Protein AF-A0A948RGG6-F1 (afdb_monomer)

Foldseek 3Di:
DDKDFQFDDDPNDTHTDDIDDDDDDPDAPPVVVVVVRVVVVVVVDDPPDDDDDDDDPSQVDPVNVVSVD

Mean predicted aligned error: 6.75 Å

Nearest PDB structures (foldseek):
  8ua5-assembly1_B-2  TM=2.646E-01  e=7.333E+00  Human alphaherpesvirus 1

Secondary structure (DSSP, 8-state):
-EEEEEEEEETTEEEEEEEEEEP--SS---HHHHHHHHHHHHHHSPTT--------GGG-SHHHHHHH-

Radius of gyration: 12.54 Å; Cα contacts (8 Å, |Δi|>4): 58; chains: 1; bounding box: 29×24×26 Å

Solvent-accessible surface area (backbone atoms only — not comparable to full-atom values): 4664 Å² total; per-residue (Å²): 107,43,84,47,74,47,56,48,81,50,96,99,38,75,46,78,77,48,71,50,79,39,82,71,55,99,66,77,81,57,63,67,60,57,50,53,53,50,56,54,50,58,73,72,51,65,89,89,64,89,78,85,89,86,74,63,82,92,53,71,47,72,69,51,52,63,70,74,108

Structure (mmCIF, N/CA/C/O backbone):
data_AF-A0A948RGG6-F1
#
_entry.id   AF-A0A948RGG6-F1
#
loop_
_atom_site.group_PDB
_atom_site.id
_atom_site.type_symbol
_atom_site.label_atom_id
_atom_site.label_alt_id
_atom_site.label_comp_id
_atom_site.label_asym_id
_atom_site.label_entity_id
_atom_site.label_seq_id
_atom_site.pdbx_PDB_ins_code
_atom_site.Cartn_x
_atom_site.Cartn_y
_atom_site.Cartn_z
_atom_site.occupancy
_atom_site.B_iso_or_equiv
_atom_site.auth_seq_id
_atom_site.auth_comp_id
_atom_site.auth_asym_id
_atom_site.auth_atom_id
_atom_site.pdb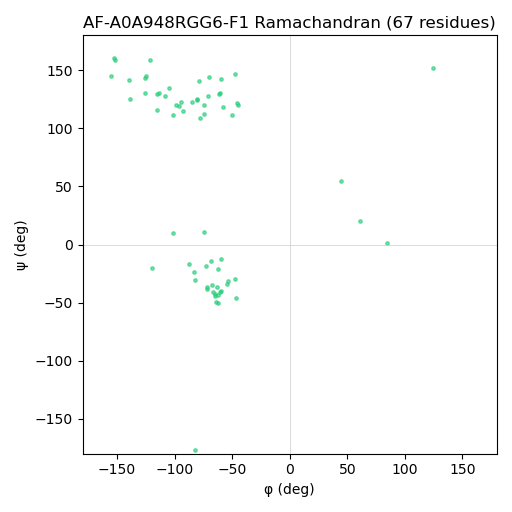x_PDB_model_num
ATOM 1 N N . HIS A 1 1 ? 16.820 12.456 -4.856 1.00 74.44 1 HIS A N 1
ATOM 2 C CA . HIS A 1 1 ? 16.067 11.297 -4.333 1.00 74.44 1 HIS A CA 1
ATOM 3 C C . HIS A 1 1 ? 14.603 11.709 -4.246 1.00 74.44 1 HIS A C 1
ATOM 5 O O . HIS A 1 1 ? 14.361 12.839 -3.851 1.00 74.44 1 HIS A O 1
ATOM 11 N N . GLN A 1 2 ? 13.665 10.860 -4.662 1.00 81.56 2 GLN A N 1
ATOM 12 C CA . GLN A 1 2 ? 12.219 11.089 -4.584 1.00 81.56 2 GLN A CA 1
ATOM 13 C C . GLN A 1 2 ? 11.652 10.243 -3.441 1.00 81.56 2 GLN A C 1
ATOM 15 O O . GLN A 1 2 ? 12.038 9.082 -3.287 1.00 81.56 2 GLN A O 1
ATOM 20 N N . LEU A 1 3 ? 10.789 10.835 -2.617 1.00 86.25 3 LEU A N 1
ATOM 21 C CA . LEU A 1 3 ? 10.083 10.115 -1.563 1.00 86.25 3 LEU A CA 1
ATOM 22 C C . LEU A 1 3 ? 8.893 9.383 -2.182 1.00 86.25 3 LEU A C 1
ATOM 24 O O . LEU A 1 3 ? 8.050 10.013 -2.815 1.00 86.25 3 LEU A O 1
ATOM 28 N N . LEU A 1 4 ? 8.829 8.070 -1.981 1.00 87.12 4 LEU A N 1
ATOM 29 C CA . LEU A 1 4 ? 7.668 7.252 -2.307 1.00 87.12 4 LEU A CA 1
ATOM 30 C C . LEU A 1 4 ? 7.007 6.824 -0.998 1.00 87.12 4 LEU A C 1
ATOM 32 O O . LEU A 1 4 ? 7.686 6.293 -0.119 1.00 87.12 4 LEU A O 1
ATOM 36 N N . MET A 1 5 ? 5.705 7.052 -0.860 1.00 90.81 5 MET A N 1
ATOM 37 C CA . MET A 1 5 ? 4.973 6.828 0.385 1.00 90.81 5 MET A CA 1
ATOM 38 C C . MET A 1 5 ? 3.602 6.217 0.108 1.00 90.81 5 MET A C 1
ATOM 40 O O . MET A 1 5 ? 2.932 6.603 -0.845 1.00 90.81 5 MET A O 1
ATOM 44 N N . VAL A 1 6 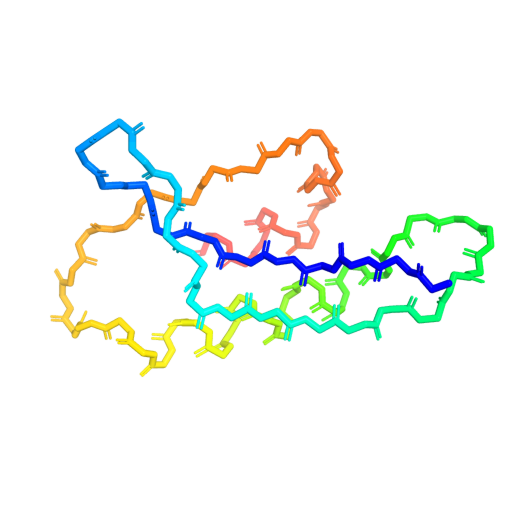? 3.185 5.294 0.974 1.00 90.75 6 VAL A N 1
ATOM 45 C CA . VAL A 1 6 ? 1.818 4.776 1.047 1.00 90.75 6 VAL A CA 1
ATOM 46 C C . VAL A 1 6 ? 1.218 5.215 2.376 1.00 90.75 6 VAL A C 1
ATOM 48 O O . VAL A 1 6 ? 1.818 5.028 3.441 1.00 90.75 6 VAL A O 1
ATOM 51 N N . SER A 1 7 ? 0.023 5.789 2.297 1.00 92.56 7 SER A N 1
ATOM 52 C CA . SER A 1 7 ? -0.695 6.337 3.442 1.00 92.56 7 SER A CA 1
ATOM 53 C C . SER A 1 7 ? -2.091 5.741 3.546 1.00 92.56 7 SER A C 1
ATOM 55 O O . SER A 1 7 ? -2.772 5.547 2.541 1.00 92.56 7 SER A O 1
ATOM 57 N N . LEU A 1 8 ? -2.541 5.508 4.775 1.00 90.94 8 LEU A N 1
ATOM 58 C CA . LEU A 1 8 ? -3.924 5.182 5.084 1.00 90.94 8 LEU A CA 1
ATOM 59 C C . LEU A 1 8 ? -4.754 6.469 5.125 1.00 90.94 8 LEU A C 1
ATOM 61 O O . LEU A 1 8 ? -4.446 7.390 5.886 1.00 90.94 8 LEU A O 1
ATOM 65 N N . ALA A 1 9 ? -5.835 6.523 4.353 1.00 91.62 9 ALA A N 1
ATOM 66 C CA . ALA A 1 9 ? -6.823 7.586 4.470 1.00 91.62 9 ALA A CA 1
ATOM 67 C C . ALA A 1 9 ? -7.724 7.323 5.689 1.00 91.62 9 ALA A C 1
ATOM 69 O O . ALA A 1 9 ? -8.547 6.409 5.681 1.00 91.62 9 ALA A O 1
ATOM 70 N N . TYR A 1 10 ? -7.584 8.125 6.746 1.00 90.88 10 TYR A N 1
ATOM 71 C CA . TYR A 1 10 ? -8.371 7.994 7.973 1.00 90.88 10 TYR A CA 1
ATOM 72 C C . TYR A 1 10 ? -8.804 9.359 8.511 1.00 90.88 10 TYR A C 1
ATOM 74 O O . TYR A 1 10 ? -7.977 10.234 8.750 1.00 90.88 10 TYR A O 1
ATOM 82 N N . ARG A 1 11 ? -10.115 9.554 8.722 1.00 92.31 11 ARG A N 1
ATOM 83 C CA . ARG A 1 11 ? -10.705 10.780 9.306 1.00 92.31 11 ARG A CA 1
ATOM 84 C C . ARG A 1 11 ? -10.131 12.089 8.727 1.00 92.31 11 ARG A C 1
ATOM 86 O O . ARG A 1 11 ? -9.666 12.952 9.468 1.00 92.31 11 ARG A O 1
ATOM 93 N N . ARG A 1 12 ? -10.177 12.241 7.396 1.00 91.44 12 ARG A N 1
ATOM 94 C CA . ARG A 1 12 ? -9.641 13.405 6.648 1.00 91.44 12 ARG A CA 1
ATOM 95 C C . ARG A 1 12 ? -8.127 13.625 6.799 1.00 91.44 12 ARG A C 1
ATOM 97 O O . ARG A 1 12 ? -7.641 14.725 6.557 1.00 91.44 12 ARG A O 1
ATOM 104 N N . ARG A 1 13 ? -7.377 12.599 7.200 1.00 93.12 13 ARG A N 1
ATOM 105 C CA . ARG A 1 13 ? -5.915 12.623 7.289 1.00 93.12 13 ARG A CA 1
ATOM 106 C C . ARG A 1 13 ? -5.329 11.482 6.470 1.00 93.12 13 ARG A C 1
ATOM 108 O O . ARG A 1 13 ? -5.900 10.396 6.423 1.00 93.12 13 ARG A O 1
ATOM 115 N N . ALA A 1 14 ? -4.182 11.735 5.8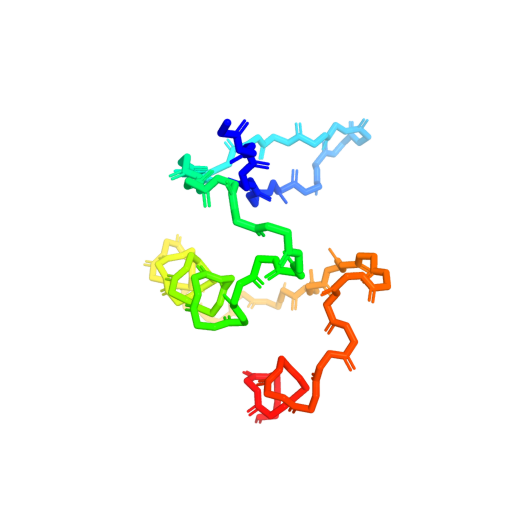56 1.00 92.75 14 ALA A N 1
ATOM 116 C CA . ALA A 1 14 ? -3.329 10.696 5.304 1.00 92.75 14 ALA A CA 1
ATOM 117 C C . ALA A 1 14 ? -2.307 10.318 6.381 1.00 92.75 14 ALA A C 1
ATOM 119 O O . ALA A 1 14 ? -1.516 11.163 6.799 1.00 92.75 14 ALA A O 1
ATOM 120 N N . ILE A 1 15 ? -2.367 9.082 6.874 1.00 93.69 15 ILE A N 1
ATOM 121 C CA . ILE A 1 15 ? -1.440 8.562 7.882 1.00 93.69 15 ILE A CA 1
ATOM 122 C C . ILE A 1 15 ? -0.413 7.692 7.155 1.00 93.69 15 ILE A C 1
ATOM 124 O O . ILE A 1 15 ? -0.796 6.634 6.654 1.00 93.69 15 ILE A O 1
ATOM 128 N N . PRO A 1 16 ? 0.862 8.101 7.072 1.00 93.81 16 PRO A N 1
ATOM 129 C CA . PRO A 1 16 ? 1.899 7.292 6.444 1.00 93.81 16 PRO A CA 1
ATOM 130 C C . PRO A 1 16 ? 2.059 5.954 7.162 1.00 93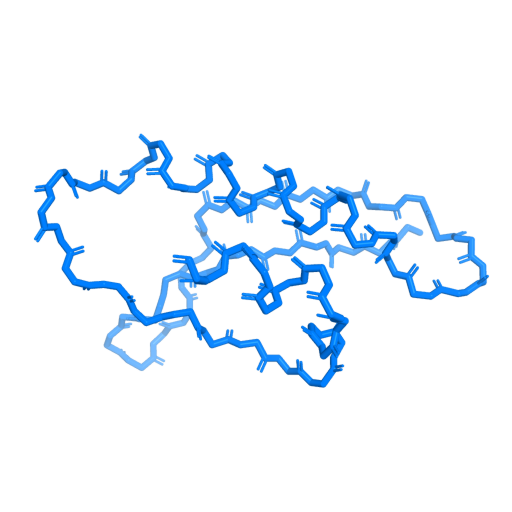.81 16 PRO A C 1
ATOM 132 O O . PRO A 1 16 ? 2.200 5.923 8.383 1.00 93.81 16 PRO A O 1
ATOM 135 N N . ILE A 1 17 ? 2.063 4.858 6.406 1.00 93.81 17 ILE A N 1
ATOM 136 C CA . ILE A 1 17 ? 2.256 3.502 6.951 1.00 93.81 17 ILE A CA 1
ATOM 137 C C . ILE A 1 17 ? 3.482 2.799 6.365 1.00 93.81 17 ILE A C 1
ATOM 139 O O . ILE A 1 17 ? 4.008 1.876 6.978 1.00 93.81 17 ILE A O 1
ATOM 143 N N . ALA A 1 18 ? 3.965 3.242 5.201 1.00 93.75 18 ALA A N 1
ATOM 144 C CA . ALA A 1 18 ? 5.217 2.780 4.614 1.00 93.75 18 ALA A CA 1
ATOM 145 C C . ALA A 1 18 ? 5.795 3.845 3.672 1.00 93.75 18 ALA A C 1
ATOM 147 O O . ALA A 1 18 ? 5.050 4.548 2.989 1.00 93.75 18 ALA A O 1
ATOM 148 N N . TRP A 1 19 ? 7.121 3.965 3.607 1.00 93.81 19 TRP A N 1
ATOM 149 C CA . TRP A 1 19 ? 7.802 4.867 2.676 1.00 93.81 19 TRP A CA 1
ATOM 150 C C . TRP A 1 19 ? 9.199 4.366 2.326 1.00 93.81 19 TRP A C 1
ATOM 152 O O . TRP A 1 19 ? 9.793 3.554 3.036 1.00 93.81 19 TRP A O 1
ATOM 162 N N . THR A 1 20 ? 9.739 4.862 1.220 1.00 89.44 20 THR A N 1
ATOM 163 C CA . THR A 1 20 ? 11.111 4.591 0.801 1.00 89.44 20 THR A CA 1
ATOM 164 C C . THR A 1 20 ? 11.672 5.739 -0.032 1.00 89.44 20 THR A C 1
ATOM 166 O O . THR A 1 20 ? 10.933 6.531 -0.621 1.00 89.44 20 THR A O 1
ATOM 169 N N . TRP A 1 21 ? 12.999 5.825 -0.092 1.00 87.00 21 TRP A N 1
ATOM 170 C CA . TRP A 1 21 ? 13.707 6.804 -0.907 1.00 87.00 21 TRP A CA 1
ATOM 171 C C . TRP A 1 21 ? 14.116 6.184 -2.237 1.00 87.00 21 TRP A C 1
ATOM 173 O O . TRP A 1 21 ? 14.917 5.250 -2.307 1.00 87.00 21 TRP A O 1
ATOM 183 N N . VAL A 1 22 ? 13.611 6.746 -3.326 1.00 81.19 22 VAL A N 1
ATOM 184 C CA . VAL A 1 22 ? 13.961 6.335 -4.681 1.00 81.19 22 VAL A CA 1
ATOM 185 C C . VAL A 1 22 ? 15.086 7.240 -5.186 1.00 81.19 22 VAL A C 1
ATOM 187 O O . VAL A 1 22 ? 14.959 8.465 -5.219 1.00 81.19 22 VAL A O 1
ATOM 190 N N . LYS A 1 23 ? 16.232 6.663 -5.577 1.00 74.25 23 LYS A N 1
ATOM 191 C CA . LYS A 1 23 ? 17.249 7.402 -6.345 1.00 74.25 23 LYS A CA 1
ATOM 192 C C . LYS A 1 23 ? 16.593 7.915 -7.627 1.00 74.25 23 LYS A C 1
ATOM 194 O O . LYS A 1 23 ? 16.092 7.119 -8.411 1.00 74.25 23 LYS A O 1
ATOM 199 N N . HIS A 1 24 ? 16.560 9.236 -7.782 1.00 59.62 24 HIS A N 1
ATOM 200 C CA . HIS A 1 24 ? 15.929 9.887 -8.923 1.00 59.62 24 HIS A CA 1
ATOM 201 C C . HIS A 1 24 ? 16.836 9.696 -10.140 1.00 59.62 24 HIS A C 1
ATOM 203 O O . HIS A 1 24 ? 17.949 10.219 -10.167 1.00 59.62 24 HIS A O 1
ATOM 209 N N . VAL A 1 25 ? 16.369 8.919 -11.109 1.00 58.03 25 VAL A N 1
ATOM 210 C CA . VAL A 1 25 ? 16.917 8.830 -12.465 1.00 58.03 25 VAL A CA 1
ATOM 211 C C . VAL A 1 25 ? 15.793 9.372 -13.340 1.00 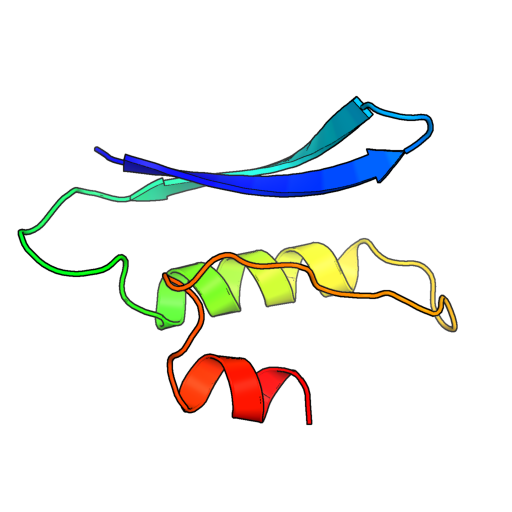58.03 25 VAL A C 1
ATOM 213 O O . VAL A 1 25 ? 14.657 8.970 -13.120 1.00 58.03 25 VAL A O 1
ATOM 216 N N . ARG A 1 26 ? 16.052 10.331 -14.241 1.00 50.09 26 ARG A N 1
ATOM 217 C CA . ARG A 1 26 ? 15.006 10.928 -15.101 1.00 50.09 26 ARG A CA 1
ATOM 218 C C . ARG A 1 26 ? 14.100 9.829 -15.682 1.00 50.09 26 ARG A C 1
ATOM 220 O O . ARG A 1 26 ? 14.593 8.958 -16.390 1.00 50.09 26 ARG A O 1
ATOM 227 N N . GLY A 1 27 ? 12.803 9.898 -15.383 1.00 57.88 27 GLY A N 1
ATOM 228 C CA . GLY A 1 27 ? 11.821 8.855 -15.694 1.00 57.88 27 GLY A CA 1
ATOM 229 C C . GLY A 1 27 ? 11.081 8.393 -14.437 1.00 57.88 27 GLY A C 1
ATOM 230 O O . GLY A 1 27 ? 11.599 8.516 -13.330 1.00 57.88 27 GLY A O 1
ATOM 231 N N . HIS A 1 28 ? 9.842 7.928 -14.609 1.00 56.91 28 HIS A N 1
ATOM 232 C CA . HIS A 1 28 ? 8.951 7.501 -13.526 1.00 56.91 28 HIS A CA 1
ATOM 233 C C . HIS A 1 28 ? 9.647 6.567 -12.526 1.00 56.91 28 HIS A C 1
ATOM 235 O O . HIS A 1 28 ? 10.496 5.756 -12.912 1.00 56.91 28 HIS A O 1
ATOM 241 N N . SER A 1 29 ? 9.267 6.647 -11.244 1.00 56.81 29 SER A N 1
ATOM 242 C CA . SER A 1 29 ? 9.653 5.638 -10.252 1.00 56.81 29 SER A CA 1
ATOM 243 C C . SER A 1 29 ? 9.313 4.263 -10.825 1.00 56.81 29 SER A C 1
ATOM 245 O O . SER A 1 29 ? 8.140 3.974 -11.023 1.00 56.81 29 SER A O 1
ATOM 247 N N . SER A 1 30 ? 10.319 3.438 -11.150 1.00 66.81 30 SER A N 1
ATOM 248 C CA . SER A 1 30 ? 10.107 2.129 -11.788 1.00 66.81 30 SER A CA 1
ATOM 249 C C . SER A 1 30 ? 8.980 1.388 -11.065 1.00 66.81 30 SER A C 1
ATOM 251 O O . SER A 1 30 ? 9.109 1.184 -9.853 1.00 66.81 30 SER A O 1
ATOM 253 N N . ALA A 1 31 ? 7.912 1.006 -11.771 1.00 70.62 31 ALA A N 1
ATOM 254 C CA . ALA A 1 31 ? 6.706 0.391 -11.204 1.00 70.62 31 ALA A CA 1
ATOM 255 C C . ALA A 1 31 ? 7.023 -0.762 -10.232 1.00 70.62 31 ALA A C 1
ATOM 257 O O . ALA A 1 31 ? 6.367 -0.916 -9.207 1.00 70.62 31 ALA A O 1
ATOM 258 N N . PHE A 1 32 ? 8.140 -1.466 -10.442 1.00 79.31 32 PHE A N 1
ATOM 259 C CA . PHE A 1 32 ? 8.720 -2.419 -9.493 1.00 79.31 32 PHE A CA 1
ATOM 260 C C . PHE A 1 32 ? 8.818 -1.918 -8.036 1.00 79.31 32 PHE A C 1
ATOM 262 O O . PHE A 1 32 ? 8.457 -2.635 -7.106 1.00 79.31 32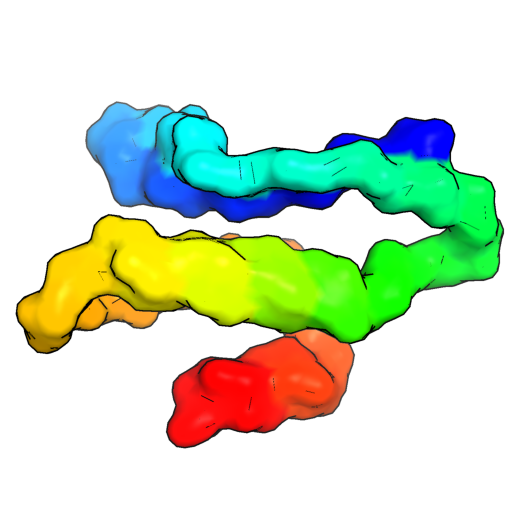 PHE A O 1
ATOM 269 N N . LYS A 1 33 ? 9.300 -0.691 -7.801 1.00 80.69 33 LYS A N 1
ATOM 270 C CA . LYS A 1 33 ? 9.451 -0.131 -6.444 1.00 80.69 33 LYS A CA 1
ATOM 271 C C . LYS A 1 33 ? 8.104 0.222 -5.824 1.00 80.69 33 LYS A C 1
ATOM 273 O O . LYS A 1 33 ? 7.928 0.022 -4.624 1.00 80.69 33 LYS A O 1
ATOM 278 N N . GLN A 1 34 ? 7.168 0.712 -6.636 1.00 80.75 34 GLN A N 1
ATOM 279 C CA . GLN A 1 34 ? 5.789 0.955 -6.213 1.00 80.75 34 GLN A CA 1
ATOM 280 C C . GLN A 1 34 ? 5.123 -0.365 -5.806 1.00 80.75 34 GLN A C 1
ATOM 282 O O . GLN A 1 34 ? 4.642 -0.484 -4.682 1.00 80.75 34 GLN A O 1
ATOM 287 N N . LEU A 1 35 ? 5.213 -1.396 -6.651 1.00 85.31 35 LEU A N 1
ATOM 288 C C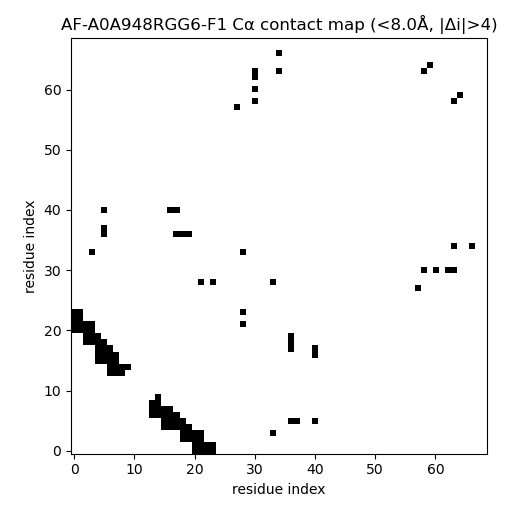A . LEU A 1 35 ? 4.697 -2.739 -6.376 1.00 85.31 35 LEU A CA 1
ATOM 289 C C . LEU A 1 35 ? 5.343 -3.380 -5.146 1.00 85.31 35 LEU A C 1
ATOM 291 O O . LEU A 1 35 ? 4.655 -4.000 -4.340 1.00 85.31 35 LEU A O 1
ATOM 295 N N . ALA A 1 36 ? 6.654 -3.226 -4.957 1.00 88.12 36 ALA A N 1
ATOM 296 C CA . ALA A 1 36 ? 7.340 -3.740 -3.774 1.00 88.12 36 ALA A CA 1
ATOM 297 C C . ALA A 1 36 ? 6.817 -3.085 -2.483 1.00 88.12 36 ALA A C 1
ATOM 299 O O . ALA A 1 36 ? 6.564 -3.782 -1.498 1.00 88.12 36 ALA A O 1
ATOM 300 N N . LEU A 1 37 ? 6.608 -1.764 -2.499 1.00 88.88 37 LEU A N 1
ATOM 301 C CA . LEU A 1 37 ? 6.054 -1.036 -1.358 1.00 88.88 37 LEU A CA 1
ATOM 302 C C . LEU A 1 37 ? 4.593 -1.435 -1.087 1.00 88.88 37 LEU A C 1
ATOM 304 O O . LEU A 1 37 ? 4.228 -1.657 0.066 1.00 88.88 37 LEU A O 1
ATOM 308 N N . LEU A 1 38 ? 3.781 -1.610 -2.134 1.00 88.94 38 LEU A N 1
ATOM 309 C CA . LEU A 1 38 ? 2.398 -2.086 -2.019 1.00 88.94 38 LEU A CA 1
ATOM 310 C C . LEU A 1 38 ? 2.319 -3.525 -1.488 1.00 88.94 38 LEU A C 1
ATOM 312 O O . LEU A 1 38 ? 1.524 -3.810 -0.594 1.00 88.94 38 LEU A O 1
ATOM 316 N N . ASN A 1 39 ? 3.187 -4.423 -1.958 1.00 89.56 39 ASN A N 1
ATOM 317 C CA . ASN A 1 39 ? 3.290 -5.793 -1.450 1.00 89.56 39 ASN A CA 1
ATOM 318 C C . ASN A 1 39 ? 3.707 -5.843 0.022 1.00 89.56 39 ASN A C 1
ATOM 320 O O . ASN A 1 39 ? 3.237 -6.704 0.765 1.00 89.56 39 ASN A O 1
ATOM 324 N N . TYR A 1 40 ? 4.581 -4.933 0.456 1.00 92.06 40 TYR A N 1
ATOM 325 C CA . TYR A 1 40 ? 4.910 -4.794 1.871 1.00 92.06 40 TYR A CA 1
ATOM 326 C C . TYR A 1 40 ? 3.687 -4.347 2.679 1.00 92.06 40 TYR A C 1
ATOM 328 O O . TYR A 1 40 ? 3.337 -5.004 3.657 1.00 92.06 40 TYR A O 1
ATOM 336 N N . VAL A 1 41 ? 2.986 -3.301 2.229 1.00 91.50 41 VAL A N 1
ATOM 337 C CA . VAL A 1 41 ? 1.770 -2.804 2.893 1.00 91.50 41 VAL A CA 1
ATOM 338 C C . VAL A 1 41 ? 0.690 -3.880 2.966 1.00 91.50 41 VAL A C 1
ATOM 340 O O . VAL A 1 41 ? 0.075 -4.036 4.016 1.00 91.50 41 VAL A O 1
ATOM 343 N N . ARG A 1 42 ? 0.510 -4.692 1.918 1.00 89.44 42 ARG A N 1
ATOM 344 C CA . ARG A 1 42 ? -0.440 -5.816 1.912 1.00 89.44 42 ARG A CA 1
ATOM 345 C C . ARG A 1 42 ? -0.218 -6.791 3.070 1.00 89.44 42 ARG A C 1
ATOM 347 O O . ARG A 1 42 ? -1.190 -7.316 3.599 1.00 89.44 42 ARG A O 1
ATOM 354 N N . LYS A 1 43 ? 1.031 -7.004 3.499 1.00 91.38 43 LYS A N 1
ATOM 355 C CA . LYS A 1 43 ? 1.358 -7.870 4.648 1.00 91.38 43 LYS A CA 1
ATOM 356 C C . LYS A 1 43 ? 0.993 -7.252 6.001 1.00 91.38 43 LYS A C 1
ATOM 358 O O . LYS A 1 43 ? 0.916 -7.979 6.983 1.00 91.38 43 LYS A O 1
ATOM 363 N N . LEU A 1 44 ? 0.800 -5.935 6.060 1.00 90.88 44 LEU A N 1
ATOM 364 C CA . LEU A 1 44 ? 0.389 -5.217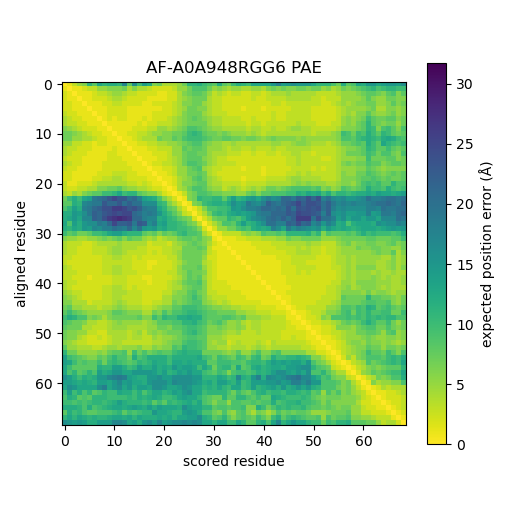 7.270 1.00 90.88 44 LEU A CA 1
ATOM 365 C C . LEU A 1 44 ? -1.137 -5.164 7.429 1.00 90.88 44 LEU A C 1
ATOM 367 O O . LEU A 1 44 ? -1.629 -4.839 8.508 1.00 90.88 44 LEU A O 1
ATOM 371 N N . LEU A 1 45 ? -1.889 -5.436 6.358 1.00 89.62 45 LEU A N 1
ATOM 372 C CA . LEU A 1 45 ? -3.344 -5.350 6.362 1.00 89.62 45 LEU A CA 1
ATOM 373 C C . LEU A 1 45 ? -3.972 -6.583 7.032 1.00 89.62 45 LEU A C 1
ATOM 375 O O . LEU A 1 45 ? -3.516 -7.705 6.797 1.00 89.62 45 LEU A O 1
ATOM 379 N N . PRO A 1 46 ? -5.047 -6.410 7.826 1.00 90.12 46 PRO A N 1
ATOM 380 C CA . PRO A 1 46 ? -5.796 -7.533 8.372 1.00 90.12 46 PRO A CA 1
ATOM 381 C C . PRO A 1 46 ? -6.368 -8.427 7.269 1.00 90.12 46 PRO A C 1
ATOM 383 O O . PRO A 1 46 ? -6.860 -7.944 6.245 1.00 90.12 46 PRO A O 1
ATOM 386 N N . VAL A 1 47 ? -6.364 -9.738 7.509 1.00 90.69 47 VAL A N 1
ATOM 387 C CA . VAL A 1 47 ? -7.005 -10.703 6.610 1.00 90.69 47 VAL A CA 1
ATOM 388 C C . VAL A 1 47 ? -8.503 -10.399 6.526 1.00 90.69 47 VAL A C 1
ATOM 390 O O . VAL A 1 47 ? -9.167 -10.243 7.548 1.00 90.69 47 VAL A O 1
ATOM 393 N N . GLY A 1 48 ? -9.031 -10.307 5.303 1.00 86.88 48 GLY A N 1
ATOM 394 C CA . GLY A 1 48 ? -10.452 -10.044 5.045 1.00 86.88 48 GLY A CA 1
ATOM 395 C C . GLY A 1 48 ? -10.860 -8.566 5.064 1.00 86.88 48 GLY A C 1
ATOM 396 O O . GLY A 1 48 ? -12.033 -8.268 4.853 1.00 86.88 48 GLY A O 1
ATOM 397 N N . ALA A 1 49 ? -9.929 -7.630 5.279 1.00 88.31 49 ALA A N 1
ATOM 398 C CA . ALA A 1 49 ? -10.233 -6.206 5.173 1.00 88.31 49 ALA A CA 1
ATOM 399 C C . ALA A 1 49 ? -10.459 -5.791 3.707 1.00 88.31 49 ALA A C 1
ATOM 401 O O . ALA A 1 49 ? -9.606 -6.023 2.850 1.00 88.31 49 ALA A O 1
ATOM 402 N N . ALA A 1 50 ? -11.582 -5.124 3.430 1.00 85.69 50 ALA A N 1
ATOM 403 C CA . ALA A 1 50 ? -11.806 -4.459 2.149 1.00 85.69 50 ALA A CA 1
ATOM 404 C C . ALA A 1 50 ? -10.960 -3.179 2.084 1.00 85.69 50 ALA A C 1
ATOM 406 O O . ALA A 1 50 ? -11.107 -2.287 2.923 1.00 85.69 50 ALA A O 1
ATOM 407 N N . VAL A 1 51 ? -10.068 -3.091 1.097 1.00 86.50 51 VAL A N 1
ATOM 408 C CA . VAL A 1 51 ? -9.147 -1.961 0.928 1.00 86.50 51 VAL A CA 1
ATOM 409 C C . VAL A 1 51 ? -9.284 -1.383 -0.470 1.00 86.50 51 VAL A C 1
ATOM 411 O O . VAL A 1 51 ? -9.222 -2.108 -1.456 1.00 86.50 51 VAL A O 1
ATOM 414 N N . PHE A 1 52 ? -9.430 -0.061 -0.541 1.00 86.25 52 PHE A N 1
ATOM 415 C CA . PHE A 1 52 ? -9.366 0.693 -1.787 1.00 86.25 52 PHE A CA 1
ATOM 416 C C . PHE A 1 52 ? -7.974 1.300 -1.924 1.00 86.25 52 PHE A C 1
ATOM 418 O O . PHE A 1 52 ? -7.554 2.090 -1.074 1.00 86.25 52 PHE A O 1
ATOM 425 N N . LEU A 1 53 ? -7.259 0.940 -2.989 1.00 85.31 53 LEU A N 1
ATOM 426 C CA . LEU A 1 53 ? -6.023 1.619 -3.350 1.00 85.31 53 LEU A CA 1
ATOM 427 C C . LEU A 1 53 ? -6.364 2.852 -4.190 1.00 85.31 53 LEU A C 1
ATOM 429 O O . LEU A 1 53 ? -6.997 2.740 -5.235 1.00 85.31 53 LEU A O 1
ATOM 433 N N . VAL A 1 54 ? -5.927 4.022 -3.732 1.00 82.50 54 VAL A N 1
ATOM 434 C CA . VAL A 1 54 ? -6.075 5.287 -4.456 1.00 82.50 54 VAL A CA 1
ATOM 435 C C . VAL A 1 54 ? -4.680 5.784 -4.811 1.00 82.50 54 VAL A C 1
ATOM 437 O O . VAL A 1 54 ? -3.882 6.068 -3.919 1.00 82.50 54 VAL A O 1
ATOM 440 N N . GLY A 1 55 ? -4.389 5.859 -6.107 1.00 76.12 55 GLY A N 1
ATOM 441 C CA . GLY A 1 55 ? -3.162 6.430 -6.660 1.00 76.12 55 GLY A CA 1
ATOM 442 C C . GLY A 1 55 ? -3.483 7.584 -7.607 1.00 76.12 55 GLY A C 1
ATOM 443 O O . GLY A 1 55 ? -4.605 7.690 -8.103 1.00 76.12 55 GLY A O 1
ATOM 444 N N . ASP 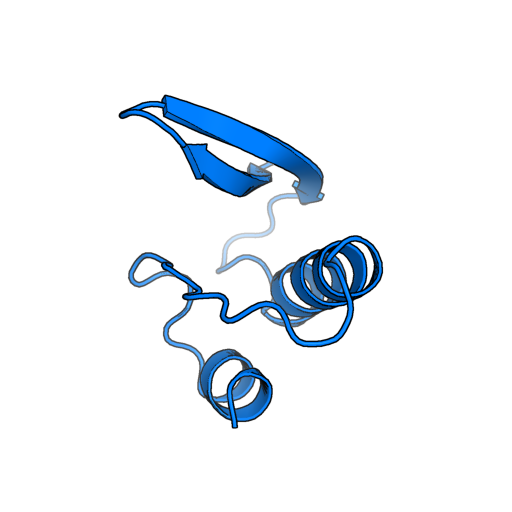A 1 56 ? -2.510 8.457 -7.844 1.00 71.81 56 ASP A N 1
ATOM 445 C CA . ASP A 1 56 ? -2.583 9.448 -8.918 1.00 71.81 56 ASP A CA 1
ATOM 446 C C . ASP A 1 56 ? -2.170 8.828 -10.271 1.00 71.81 56 ASP A C 1
ATOM 448 O O . ASP A 1 56 ? -1.901 7.629 -10.384 1.00 71.81 56 ASP A O 1
ATOM 452 N N . CYS A 1 57 ? -2.123 9.637 -11.332 1.00 63.66 57 CYS A N 1
ATOM 453 C CA . CYS A 1 57 ? -1.762 9.173 -12.676 1.00 63.66 57 CYS A CA 1
ATOM 454 C C . CYS A 1 57 ? -0.351 8.551 -12.766 1.00 63.66 57 CYS A C 1
ATOM 456 O O . CYS A 1 57 ? -0.054 7.894 -13.765 1.00 63.66 57 CYS A O 1
ATOM 458 N N . GLU A 1 58 ? 0.513 8.700 -11.750 1.00 62.84 58 GLU A N 1
ATOM 459 C CA . GLU A 1 58 ? 1.824 8.034 -11.690 1.00 62.84 58 GLU A CA 1
ATOM 460 C C . GLU A 1 58 ? 1.694 6.504 -11.514 1.00 62.84 58 GLU A C 1
ATOM 462 O O . GLU A 1 58 ? 2.650 5.771 -11.770 1.00 62.84 58 GLU A O 1
ATOM 467 N N . PHE A 1 59 ? 0.506 6.006 -11.150 1.00 63.16 59 PHE A N 1
ATOM 468 C CA . PHE A 1 59 ? 0.196 4.582 -10.968 1.00 63.16 59 PHE A CA 1
ATOM 469 C C . PHE A 1 59 ? -0.566 3.959 -12.151 1.00 63.16 59 PHE A C 1
ATOM 471 O O . PHE A 1 59 ? -1.019 2.822 -12.063 1.00 63.16 59 PHE A O 1
ATOM 478 N N . GLY A 1 60 ? -0.689 4.662 -13.283 1.00 56.81 60 GLY A N 1
ATOM 479 C CA . GLY A 1 60 ? -1.420 4.196 -14.473 1.00 56.81 60 GLY A CA 1
ATOM 480 C C . GLY A 1 60 ? -0.717 3.118 -15.311 1.00 56.81 60 GLY A C 1
ATOM 481 O O . GLY A 1 60 ? -1.133 2.852 -16.437 1.00 56.81 60 GLY A O 1
ATOM 482 N N . SER A 1 61 ? 0.371 2.518 -14.819 1.00 65.38 61 SER A N 1
ATOM 483 C CA . SER A 1 61 ? 1.056 1.450 -15.554 1.00 65.38 61 SER A CA 1
ATOM 484 C C . SER A 1 61 ? 0.204 0.175 -15.589 1.00 65.38 61 SER A C 1
ATOM 486 O O . SER A 1 61 ? -0.446 -0.183 -14.607 1.00 65.38 61 SER A O 1
ATOM 488 N N . VAL A 1 62 ? 0.251 -0.559 -16.705 1.00 63.09 62 VAL A N 1
ATOM 489 C CA . VAL A 1 62 ? -0.419 -1.868 -16.852 1.00 63.09 62 VAL A CA 1
ATOM 490 C C . VAL A 1 62 ? -0.024 -2.835 -15.726 1.00 63.09 62 VAL A C 1
ATOM 492 O O . VAL A 1 62 ? -0.821 -3.667 -15.307 1.00 63.09 62 VAL A O 1
ATOM 495 N N . GLU A 1 63 ? 1.198 -2.717 -15.208 1.00 63.38 63 GLU A N 1
ATOM 496 C CA . GLU A 1 63 ? 1.712 -3.542 -14.111 1.00 63.38 63 GLU A CA 1
ATOM 497 C C . GLU A 1 63 ? 1.008 -3.269 -12.775 1.00 63.38 63 GLU A C 1
ATOM 499 O O . GLU A 1 63 ? 0.786 -4.201 -12.007 1.00 63.38 63 GLU A O 1
ATOM 504 N N . ALA A 1 64 ? 0.617 -2.020 -12.504 1.00 66.44 64 ALA A N 1
ATOM 505 C CA . ALA A 1 64 ? -0.135 -1.664 -11.301 1.00 66.44 64 ALA A CA 1
ATOM 506 C C . ALA A 1 64 ? -1.585 -2.165 -11.364 1.00 66.44 64 ALA A C 1
ATOM 508 O O . ALA A 1 64 ? -2.105 -2.655 -10.365 1.00 66.44 64 ALA A O 1
ATOM 509 N N . LEU A 1 65 ? -2.212 -2.109 -12.543 1.00 66.62 65 LEU A N 1
ATOM 510 C CA . LEU A 1 65 ? -3.553 -2.664 -12.756 1.00 66.62 65 LEU A CA 1
ATOM 511 C C . LEU A 1 65 ? -3.560 -4.191 -12.599 1.00 66.62 65 LEU A C 1
ATOM 513 O O . LEU A 1 65 ? -4.381 -4.717 -11.861 1.00 66.62 65 LEU A O 1
ATOM 517 N N . LYS A 1 66 ? -2.571 -4.891 -13.170 1.00 69.56 66 LYS A N 1
ATOM 518 C CA . LYS A 1 66 ? -2.399 -6.347 -12.988 1.00 69.56 66 LYS A CA 1
ATOM 519 C C . LYS A 1 66 ? -2.141 -6.782 -11.543 1.00 69.56 66 LYS A C 1
ATOM 521 O O . LYS A 1 66 ? -2.266 -7.959 -11.245 1.00 69.56 66 LYS A O 1
ATOM 526 N N . TRP A 1 67 ? -1.680 -5.881 -10.677 1.00 72.06 67 TRP A N 1
ATOM 527 C CA . TRP A 1 67 ? -1.495 -6.173 -9.253 1.00 72.06 67 TRP A CA 1
ATOM 528 C C . TRP A 1 67 ? -2.795 -6.029 -8.451 1.00 72.06 67 TRP A C 1
ATOM 530 O O . TRP A 1 67 ? -2.900 -6.593 -7.361 1.00 72.06 67 TRP A O 1
ATOM 540 N N . LEU A 1 68 ? -3.745 -5.240 -8.964 1.00 68.12 68 LEU A N 1
ATOM 541 C CA . LEU A 1 68 ? -5.068 -5.060 -8.369 1.00 68.12 68 LEU A CA 1
ATOM 542 C C . LEU A 1 68 ? -6.043 -6.182 -8.748 1.00 68.12 68 LEU A C 1
ATOM 544 O O . LEU A 1 68 ? -6.918 -6.476 -7.934 1.00 68.12 68 LEU A O 1
ATOM 548 N N . ASP A 1 69 ? -5.881 -6.769 -9.939 1.00 63.56 69 ASP A N 1
ATOM 549 C CA . ASP A 1 69 ? -6.567 -7.999 -10.374 1.00 63.56 69 ASP A CA 1
ATOM 550 C C . ASP A 1 69 ? -6.118 -9.230 -9.557 1.00 63.56 69 ASP A C 1
ATOM 552 O O . ASP A 1 69 ? -6.995 -10.052 -9.200 1.00 63.56 69 ASP A O 1
#

Sequence (69 aa):
HQLLMVSLAYRRRAIPIAWTWVKHVRGHSSAFKQLALLNYVRKLLPVGAAVFLVGDCEFGSVEALKWLD

pLDDT: mean 80.08, std 12.6, range [50.09, 93.81]